Protein AF-A0A9D7EMD0-F1 (afdb_monomer_lite)

Sequence (154 aa):
MADGAAFSFSIVATGDAPLAYQWTDDGANVGTDSPTYAGTASLAMNGSTIRVTVSNAYGSVLSSAVTLTVTGVISPPGPITGLAVTAITATGATVSYNSTPTATSYEYTLDGTNWVNVGLVLSFPLSGLTQFTNYSVAVRAVNSGGTGAQSSAP

pLDDT: mean 94.94, std 5.78, range [50.09, 98.5]

Foldseek 3Di:
DEQFDKDKDADDDDDDDDKFKFKDWQRHTDDHRDRMDIDTDHPVLAQIWIKMWIDDPVGIDIDDIDRDHYDYADAAWAEWADWDWAPDD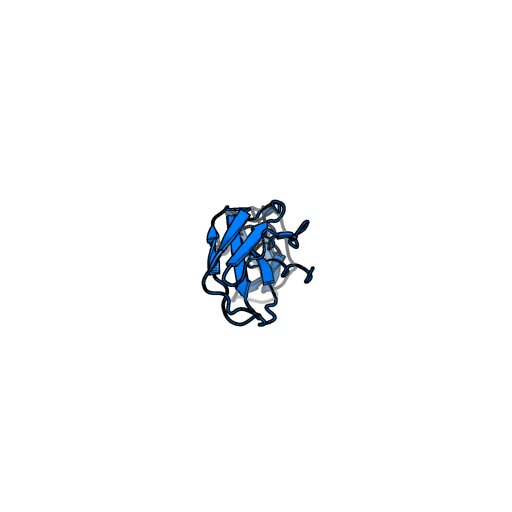QFKIKTATDDIPQFQWKWKDKPPDDTDTPGRDRMDMDGRHH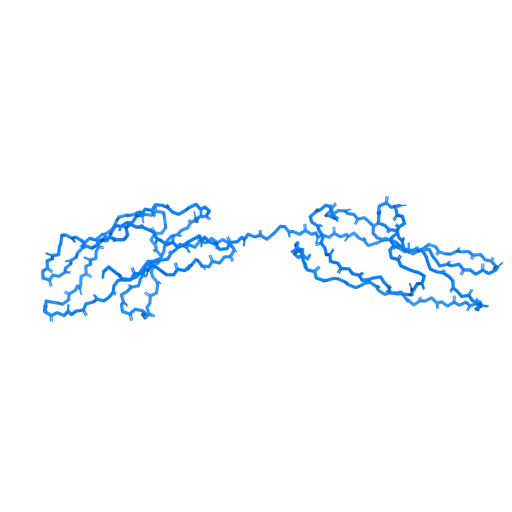GPDDIWMWMWGADPNGIYDIYDTD

Radius of gyration: 27.27 Å; chains: 1; bounding box: 55×24×75 Å

Structure (mmCIF, N/CA/C/O backbone):
data_AF-A0A9D7EMD0-F1
#
_entry.id   AF-A0A9D7EMD0-F1
#
loop_
_atom_site.group_PDB
_atom_site.id
_atom_site.type_symbol
_atom_site.label_atom_id
_atom_site.label_alt_id
_atom_site.label_comp_id
_atom_site.label_asym_id
_atom_site.label_entity_id
_atom_site.label_seq_id
_atom_site.pdbx_PDB_ins_code
_atom_site.Cartn_x
_atom_site.Cartn_y
_atom_site.Cartn_z
_atom_site.occupancy
_atom_site.B_iso_or_equiv
_atom_site.auth_seq_id
_atom_site.auth_comp_id
_atom_site.auth_asym_id
_atom_site.auth_atom_id
_atom_site.pdbx_PDB_model_num
ATOM 1 N N . MET A 1 1 ? 3.680 -2.830 -11.212 1.00 91.38 1 MET A N 1
ATOM 2 C CA . MET A 1 1 ? 4.545 -3.035 -10.028 1.00 91.38 1 MET A CA 1
ATOM 3 C C . MET A 1 1 ? 4.276 -1.935 -9.016 1.00 91.38 1 MET A C 1
ATOM 5 O O . MET A 1 1 ? 3.725 -0.913 -9.400 1.00 91.38 1 MET A O 1
ATOM 9 N N . ALA A 1 2 ? 4.602 -2.150 -7.745 1.00 92.75 2 ALA A N 1
ATOM 10 C CA . ALA A 1 2 ? 4.436 -1.130 -6.714 1.00 92.75 2 ALA A CA 1
ATOM 11 C C . ALA A 1 2 ? 5.583 -0.106 -6.749 1.00 92.75 2 ALA A C 1
ATOM 13 O O . ALA A 1 2 ? 6.692 -0.442 -7.166 1.00 92.75 2 ALA A O 1
ATOM 14 N N . ASP A 1 3 ? 5.321 1.116 -6.297 1.00 93.94 3 ASP A N 1
ATOM 15 C CA . ASP A 1 3 ? 6.359 2.105 -5.997 1.00 93.94 3 ASP A CA 1
ATOM 16 C C . ASP A 1 3 ? 7.395 1.520 -5.023 1.00 93.94 3 ASP A C 1
ATOM 18 O O . ASP A 1 3 ? 7.035 0.852 -4.050 1.00 93.94 3 ASP A O 1
ATOM 22 N N . GLY A 1 4 ? 8.681 1.704 -5.313 1.00 92.81 4 GLY A N 1
ATOM 23 C CA . GLY A 1 4 ? 9.773 1.107 -4.543 1.00 92.81 4 GLY A CA 1
ATOM 24 C C . GLY A 1 4 ? 10.062 -0.372 -4.844 1.00 92.81 4 GLY A C 1
ATOM 25 O O . GLY A 1 4 ? 11.011 -0.923 -4.286 1.00 92.81 4 GLY A O 1
ATOM 26 N N . ALA A 1 5 ? 9.296 -1.039 -5.717 1.00 95.25 5 ALA A N 1
ATOM 27 C CA . ALA A 1 5 ? 9.583 -2.421 -6.106 1.00 95.25 5 ALA A CA 1
ATOM 28 C C . ALA A 1 5 ? 10.798 -2.504 -7.045 1.00 95.25 5 ALA A C 1
ATOM 30 O O . ALA A 1 5 ? 10.960 -1.679 -7.944 1.00 95.25 5 ALA A O 1
ATOM 31 N N . ALA A 1 6 ? 11.628 -3.535 -6.881 1.00 96.44 6 ALA A N 1
ATOM 32 C CA . ALA A 1 6 ? 12.712 -3.817 -7.819 1.00 96.44 6 ALA A CA 1
ATOM 33 C C . ALA A 1 6 ? 12.163 -4.325 -9.164 1.00 96.44 6 ALA A C 1
ATOM 35 O O . ALA A 1 6 ? 11.203 -5.101 -9.199 1.00 96.44 6 ALA A O 1
ATOM 36 N N . PHE A 1 7 ? 12.806 -3.937 -10.265 1.00 96.50 7 PHE A N 1
ATOM 37 C CA . PHE A 1 7 ? 12.537 -4.467 -11.601 1.00 96.50 7 PHE A CA 1
ATOM 38 C C . PHE A 1 7 ? 13.834 -4.832 -12.328 1.00 96.50 7 PHE A C 1
ATOM 40 O O . PHE A 1 7 ? 14.912 -4.334 -12.001 1.00 96.50 7 PHE A O 1
ATOM 47 N N . SER A 1 8 ? 13.715 -5.697 -13.336 1.00 96.62 8 SER A N 1
ATOM 48 C CA . SER A 1 8 ? 14.806 -6.061 -14.238 1.00 96.62 8 SER A CA 1
ATOM 49 C C . SER A 1 8 ? 14.254 -6.351 -15.631 1.00 96.62 8 SER A C 1
ATOM 51 O O . SER A 1 8 ? 13.337 -7.161 -15.783 1.00 96.62 8 SER A O 1
ATOM 53 N N . PHE A 1 9 ? 14.814 -5.687 -16.635 1.00 96.69 9 PHE A N 1
ATOM 54 C CA . PHE A 1 9 ? 14.588 -5.942 -18.050 1.00 96.69 9 PHE A CA 1
ATOM 55 C C . PHE A 1 9 ? 15.859 -6.515 -18.650 1.00 96.69 9 PHE A C 1
ATOM 57 O O . PHE A 1 9 ? 16.940 -5.968 -18.451 1.00 96.69 9 PHE A O 1
ATOM 64 N N . SER A 1 10 ? 15.728 -7.593 -19.412 1.00 96.50 10 SER A N 1
ATOM 65 C CA . SER A 1 10 ? 16.833 -8.179 -20.157 1.00 96.50 10 SER A CA 1
ATOM 66 C C . SER A 1 10 ? 16.474 -8.299 -21.628 1.00 96.50 10 SER A C 1
ATOM 68 O O . SER A 1 10 ? 15.314 -8.505 -21.995 1.00 96.50 10 SER A O 1
ATOM 70 N N . ILE A 1 11 ? 17.486 -8.157 -22.476 1.00 96.25 11 ILE A N 1
ATOM 71 C CA . ILE A 1 11 ? 17.376 -8.382 -23.910 1.00 96.25 11 ILE A CA 1
ATOM 72 C C . ILE A 1 11 ? 18.371 -9.458 -24.328 1.00 96.25 11 ILE A C 1
ATOM 74 O O . ILE A 1 11 ? 19.459 -9.584 -23.769 1.00 96.25 11 ILE A O 1
ATOM 78 N N . VAL A 1 12 ? 18.000 -10.224 -25.347 1.00 95.44 12 VAL A N 1
ATOM 79 C CA . VAL A 1 12 ? 18.935 -11.082 -26.072 1.00 95.44 12 VAL A CA 1
ATOM 80 C C . VAL A 1 12 ? 19.191 -10.417 -27.412 1.00 95.44 12 VAL A C 1
ATOM 82 O O . VAL A 1 12 ? 18.270 -10.262 -28.212 1.00 95.44 12 VAL A O 1
ATOM 85 N N . ALA A 1 13 ? 20.434 -10.005 -27.642 1.00 93.81 13 ALA A N 1
ATOM 86 C CA . ALA A 1 13 ? 20.866 -9.432 -28.906 1.00 93.81 13 ALA A CA 1
ATOM 87 C C . ALA A 1 13 ? 21.844 -10.374 -29.609 1.00 93.81 13 ALA A C 1
ATOM 89 O O . ALA A 1 13 ? 22.696 -10.996 -28.976 1.00 93.81 13 ALA A O 1
ATOM 90 N N . THR A 1 14 ? 21.717 -10.467 -30.929 1.00 92.31 14 THR A N 1
ATOM 91 C CA . THR A 1 14 ? 22.600 -11.254 -31.794 1.00 92.31 14 THR A CA 1
ATOM 92 C C . THR A 1 14 ? 23.274 -10.333 -32.800 1.00 92.31 14 THR A C 1
ATOM 94 O O . THR A 1 14 ? 22.617 -9.453 -33.353 1.00 92.31 14 THR A O 1
ATOM 97 N N . GLY A 1 15 ? 24.555 -10.558 -33.073 1.00 91.44 15 GLY A N 1
ATOM 98 C CA . GLY A 1 15 ? 25.328 -9.797 -34.050 1.00 91.44 15 GLY A CA 1
ATOM 99 C C . GLY A 1 15 ? 26.823 -9.895 -33.772 1.00 91.44 15 GLY A C 1
ATOM 100 O O . GLY A 1 15 ? 27.235 -10.472 -32.764 1.00 91.44 15 GLY A O 1
ATOM 101 N N . ASP A 1 16 ? 27.624 -9.318 -34.664 1.00 94.94 16 ASP A N 1
ATOM 102 C CA . ASP A 1 16 ? 29.074 -9.291 -34.500 1.00 94.94 16 ASP A CA 1
ATOM 103 C C . ASP A 1 16 ? 29.470 -8.392 -33.327 1.00 94.94 16 ASP A C 1
ATOM 105 O O . ASP A 1 16 ? 28.991 -7.261 -33.196 1.00 94.94 16 ASP A O 1
ATOM 109 N N . ALA A 1 17 ? 30.350 -8.917 -32.477 1.00 94.69 17 ALA A N 1
ATOM 110 C CA . ALA A 1 17 ? 30.890 -8.217 -31.322 1.00 94.69 17 ALA A CA 1
ATOM 111 C C . ALA A 1 17 ? 31.926 -7.143 -31.735 1.00 94.69 17 ALA A C 1
ATOM 113 O O . ALA A 1 17 ? 32.591 -7.301 -32.762 1.00 94.69 17 ALA A O 1
ATOM 114 N N . PRO A 1 18 ? 32.135 -6.093 -30.915 1.00 96.25 18 PRO A N 1
ATOM 115 C CA . PRO A 1 18 ? 31.455 -5.814 -29.646 1.00 96.25 18 PRO A CA 1
ATOM 116 C C . PRO A 1 18 ? 30.040 -5.248 -29.843 1.00 96.25 18 PRO A C 1
ATOM 118 O O . PRO A 1 18 ? 29.813 -4.414 -30.717 1.00 96.25 18 PRO A O 1
ATOM 121 N N . LEU A 1 19 ? 29.104 -5.700 -29.002 1.00 97.69 19 LEU A N 1
ATOM 122 C CA . LEU A 1 19 ? 27.760 -5.127 -28.899 1.00 97.69 19 LEU A CA 1
ATOM 123 C C . LEU A 1 19 ? 27.742 -4.083 -27.783 1.00 97.69 19 LEU A C 1
ATOM 125 O O . LEU A 1 19 ? 28.208 -4.377 -26.683 1.00 97.69 19 LEU A O 1
ATOM 129 N N . ALA A 1 20 ? 27.164 -2.920 -28.069 1.00 98.19 20 ALA A N 1
ATOM 130 C CA . ALA A 1 20 ? 26.915 -1.855 -27.106 1.00 98.19 20 ALA A CA 1
ATOM 131 C C . ALA A 1 20 ? 25.407 -1.626 -26.930 1.00 98.19 20 ALA A C 1
ATOM 133 O O . ALA A 1 20 ? 24.649 -1.666 -27.904 1.00 98.19 20 ALA A O 1
ATOM 134 N N . TYR A 1 21 ? 24.981 -1.354 -25.702 1.00 98.44 21 TYR A N 1
ATOM 135 C CA . TYR A 1 21 ? 23.601 -1.205 -25.261 1.00 98.44 21 TYR A CA 1
ATOM 136 C C . TYR A 1 21 ? 23.386 0.192 -24.680 1.00 98.44 21 TYR A C 1
ATOM 138 O O . TYR A 1 21 ? 24.118 0.640 -23.800 1.00 98.44 21 TYR A O 1
ATOM 146 N N . GLN A 1 22 ? 22.326 0.864 -25.118 1.00 98.44 22 GLN A N 1
ATOM 147 C CA . GLN A 1 22 ? 21.862 2.106 -24.507 1.00 98.44 22 GLN A CA 1
ATOM 148 C C . GLN A 1 22 ? 20.379 1.980 -24.180 1.00 98.44 22 GLN A C 1
ATOM 150 O O . GLN A 1 22 ? 19.535 1.967 -25.079 1.00 98.44 22 GLN A O 1
ATOM 155 N N . TRP A 1 23 ? 20.067 1.885 -22.890 1.00 98.50 23 TRP A N 1
ATOM 156 C CA . TRP A 1 23 ? 18.695 1.894 -22.397 1.00 98.50 23 TRP A CA 1
ATOM 157 C C . TRP A 1 23 ? 18.164 3.323 -22.323 1.00 98.50 23 TRP A C 1
ATOM 159 O O . TRP A 1 23 ? 18.914 4.261 -22.040 1.00 98.50 23 TRP A O 1
ATOM 169 N N . THR A 1 24 ? 16.868 3.483 -22.567 1.00 98.25 24 THR A N 1
ATOM 170 C CA . THR A 1 24 ? 16.168 4.760 -22.441 1.00 98.25 24 THR A CA 1
ATOM 171 C C . THR A 1 24 ? 14.852 4.597 -21.697 1.00 98.25 24 THR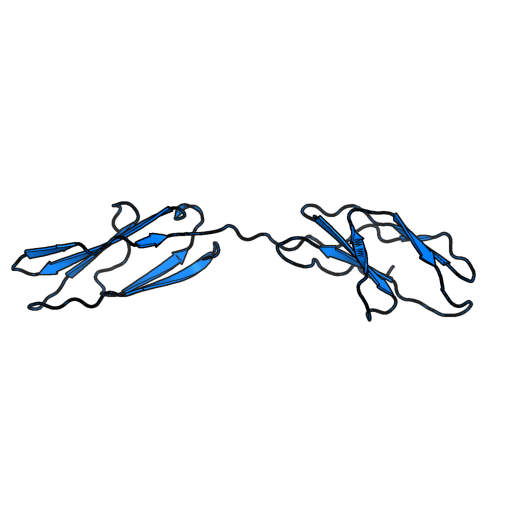 A C 1
ATOM 173 O O . THR A 1 24 ? 14.114 3.654 -21.989 1.00 98.25 24 THR A O 1
ATOM 176 N N . ASP A 1 25 ? 14.545 5.548 -20.820 1.00 97.38 25 ASP A N 1
ATOM 177 C CA . ASP A 1 25 ? 13.247 5.747 -20.167 1.00 97.38 25 ASP A CA 1
ATOM 178 C C . ASP A 1 25 ? 12.638 7.043 -20.714 1.00 97.38 25 ASP A C 1
ATOM 180 O O . ASP A 1 25 ? 13.235 8.111 -20.572 1.00 97.38 25 ASP A O 1
ATOM 184 N N . ASP A 1 26 ? 11.531 6.935 -21.456 1.00 96.62 26 ASP A N 1
ATOM 185 C CA . ASP A 1 26 ? 10.892 8.059 -22.163 1.00 96.62 26 ASP A CA 1
ATOM 186 C C . ASP A 1 26 ? 11.874 8.884 -23.024 1.00 96.62 26 ASP A C 1
ATOM 188 O O . ASP A 1 26 ? 11.763 10.095 -23.210 1.00 96.62 26 ASP A O 1
ATOM 192 N N . GLY A 1 27 ? 12.862 8.185 -23.591 1.00 95.50 27 GLY A N 1
ATOM 193 C CA . GLY A 1 27 ? 13.900 8.756 -24.451 1.00 95.50 27 GLY A CA 1
ATOM 194 C C . GLY A 1 27 ? 15.114 9.323 -23.710 1.00 95.50 27 GLY A C 1
ATOM 195 O O . GLY A 1 27 ? 16.112 9.627 -24.361 1.00 95.50 27 GLY A O 1
ATOM 196 N N . ALA A 1 28 ? 15.088 9.423 -22.378 1.00 97.44 28 ALA A N 1
ATOM 197 C CA . ALA A 1 28 ? 16.260 9.792 -21.590 1.00 97.44 28 ALA A CA 1
ATOM 198 C C . ALA A 1 28 ? 17.172 8.578 -21.378 1.00 97.44 28 ALA A C 1
ATOM 200 O O . ALA A 1 28 ? 16.702 7.501 -21.016 1.00 97.44 28 ALA A O 1
ATOM 201 N N . ASN A 1 29 ? 18.481 8.747 -21.572 1.00 97.44 29 ASN A N 1
ATOM 202 C CA . ASN A 1 29 ? 19.452 7.672 -21.370 1.00 97.44 29 ASN A CA 1
ATOM 203 C C . ASN A 1 29 ? 19.497 7.237 -19.899 1.00 97.44 29 ASN A C 1
ATOM 205 O O . ASN A 1 29 ? 19.711 8.055 -19.004 1.00 97.44 29 ASN A O 1
ATOM 209 N N . VAL A 1 30 ? 19.349 5.935 -19.670 1.00 96.62 30 VAL A N 1
ATOM 210 C CA . VAL A 1 30 ? 19.405 5.297 -18.351 1.00 96.62 30 VAL A CA 1
ATOM 211 C C . VAL A 1 30 ? 20.234 4.016 -18.416 1.00 96.62 30 VAL A C 1
ATOM 213 O O . VAL A 1 30 ? 20.606 3.548 -19.492 1.00 96.62 30 VAL A O 1
ATOM 216 N N . GLY A 1 31 ? 20.505 3.429 -17.251 1.00 95.44 31 GLY A N 1
ATOM 217 C CA . GLY A 1 31 ? 21.216 2.160 -17.153 1.00 95.44 31 GLY A CA 1
ATOM 218 C C . GLY A 1 31 ? 22.683 2.256 -17.573 1.00 95.44 31 GLY A C 1
ATOM 219 O O . GLY A 1 31 ? 23.291 3.325 -17.566 1.00 95.44 31 GLY A O 1
ATOM 220 N N . THR A 1 32 ? 23.256 1.103 -17.893 1.00 97.38 32 THR A N 1
ATOM 221 C CA . THR A 1 32 ? 24.647 0.950 -18.331 1.00 97.38 32 THR A CA 1
ATOM 222 C C . THR A 1 32 ? 24.703 0.196 -19.657 1.00 97.38 32 THR A C 1
ATOM 224 O O . THR A 1 32 ? 23.692 -0.343 -20.114 1.00 97.38 32 THR A O 1
ATOM 227 N N . ASP A 1 33 ? 25.897 0.143 -20.253 1.00 97.88 33 ASP A N 1
ATOM 228 C CA . ASP A 1 33 ? 26.196 -0.697 -21.414 1.00 97.88 33 ASP A CA 1
ATOM 229 C C . ASP A 1 33 ? 26.155 -2.185 -21.029 1.00 97.88 33 ASP A C 1
ATOM 231 O O . ASP A 1 33 ? 27.154 -2.809 -20.670 1.00 97.88 33 ASP A O 1
ATOM 235 N N . SER A 1 34 ? 24.938 -2.719 -20.973 1.00 97.75 34 SER A N 1
ATOM 236 C CA . SER A 1 34 ? 24.620 -4.045 -20.463 1.00 97.75 34 SER A CA 1
ATOM 237 C C . SER A 1 34 ? 23.349 -4.576 -21.134 1.00 97.75 34 SER A C 1
ATOM 239 O O . SER A 1 34 ? 22.391 -3.817 -21.324 1.00 97.75 34 SER A O 1
ATOM 241 N N . PRO A 1 35 ? 23.263 -5.893 -21.411 1.00 97.38 35 PRO A N 1
ATOM 242 C CA . PRO A 1 35 ? 22.033 -6.519 -21.901 1.00 97.38 35 PRO A CA 1
ATOM 243 C C . PRO A 1 35 ? 20.905 -6.532 -20.857 1.00 97.38 35 PRO A C 1
ATOM 245 O O . PRO A 1 35 ? 19.785 -6.928 -21.174 1.00 97.38 35 PRO A O 1
ATOM 248 N N . THR A 1 36 ? 21.186 -6.109 -19.623 1.00 97.81 36 THR A N 1
ATOM 249 C CA . THR A 1 36 ? 20.222 -6.034 -18.525 1.00 97.81 36 THR A CA 1
ATOM 250 C C . THR A 1 36 ? 20.170 -4.623 -17.955 1.00 97.81 36 THR A C 1
ATOM 252 O O . THR A 1 36 ? 21.209 -4.067 -17.590 1.00 97.81 36 THR A O 1
ATOM 255 N N . TYR A 1 37 ? 18.957 -4.095 -17.798 1.00 97.50 37 TYR A N 1
ATOM 256 C CA . TYR A 1 37 ? 18.654 -2.876 -17.056 1.00 97.50 37 TYR A CA 1
ATOM 257 C C . TYR A 1 37 ? 17.784 -3.209 -15.847 1.00 97.50 37 TYR A C 1
ATOM 259 O O . TYR A 1 37 ? 16.664 -3.695 -15.984 1.00 97.50 37 TYR A O 1
ATOM 267 N N . ALA A 1 38 ? 18.307 -2.944 -14.655 1.00 97.06 38 ALA A N 1
ATOM 268 C CA . ALA A 1 38 ? 17.609 -3.161 -13.398 1.00 97.06 38 ALA A CA 1
ATOM 269 C C . ALA A 1 38 ? 17.613 -1.885 -12.558 1.00 97.06 38 ALA A C 1
ATOM 271 O O . ALA A 1 38 ? 18.515 -1.052 -12.668 1.00 97.06 38 ALA A O 1
ATOM 272 N N . GLY A 1 39 ? 16.605 -1.750 -11.705 1.00 96.06 39 GLY A N 1
ATOM 273 C CA . GLY A 1 39 ? 16.443 -0.586 -10.851 1.00 96.06 39 GLY A CA 1
ATOM 274 C C . GLY A 1 39 ? 15.275 -0.739 -9.892 1.00 96.06 39 GLY A C 1
ATOM 275 O O . GLY A 1 39 ? 14.721 -1.826 -9.715 1.00 96.06 39 GLY A O 1
ATOM 276 N N . THR A 1 40 ? 14.903 0.380 -9.285 1.00 96.62 40 THR A N 1
ATOM 277 C CA . THR A 1 40 ? 13.749 0.482 -8.396 1.00 96.62 40 THR A CA 1
ATOM 278 C C . THR A 1 40 ? 12.691 1.337 -9.071 1.00 96.62 40 THR A C 1
ATOM 280 O O . THR A 1 40 ? 12.991 2.429 -9.554 1.00 96.62 40 THR A O 1
ATOM 283 N N . ALA A 1 41 ? 11.459 0.841 -9.118 1.00 95.56 41 ALA A N 1
ATOM 284 C CA . ALA A 1 41 ? 10.336 1.563 -9.684 1.00 95.56 41 ALA A CA 1
ATOM 285 C C . ALA A 1 41 ? 10.021 2.801 -8.847 1.00 95.56 41 ALA A C 1
ATOM 287 O O . ALA A 1 41 ? 10.001 2.730 -7.618 1.00 95.56 41 ALA A O 1
ATOM 288 N N . SER A 1 42 ? 9.723 3.907 -9.520 1.00 95.12 42 SER A N 1
ATOM 289 C CA . SER A 1 42 ? 9.163 5.095 -8.883 1.00 95.12 42 SER A CA 1
ATOM 290 C C . SER A 1 42 ? 7.813 5.437 -9.501 1.00 95.12 42 SER A C 1
ATOM 292 O O . SER A 1 42 ? 7.590 5.177 -10.685 1.00 95.12 42 SER A O 1
ATOM 294 N N . LEU A 1 43 ? 6.922 6.069 -8.739 1.00 94.62 43 LEU A N 1
ATOM 295 C CA . LEU A 1 43 ? 5.654 6.589 -9.269 1.00 94.62 43 LEU A CA 1
ATOM 296 C C . LEU A 1 43 ? 5.826 7.516 -10.482 1.00 94.62 43 LEU A C 1
ATOM 298 O O . LEU A 1 43 ? 4.950 7.552 -11.342 1.00 94.62 43 LEU A O 1
ATOM 302 N N . ALA A 1 44 ? 6.949 8.235 -10.574 1.00 94.25 44 ALA A N 1
ATOM 303 C CA . ALA A 1 44 ? 7.254 9.105 -11.709 1.00 94.25 44 ALA A CA 1
ATOM 304 C C . ALA A 1 44 ? 7.462 8.331 -13.022 1.00 94.25 44 ALA A C 1
ATOM 306 O O . ALA A 1 44 ? 7.272 8.900 -14.089 1.00 94.25 44 ALA A O 1
ATOM 307 N N . MET A 1 45 ? 7.799 7.040 -12.941 1.00 95.38 45 MET A N 1
ATOM 308 C CA . MET A 1 45 ? 7.944 6.147 -14.096 1.00 95.38 45 MET A CA 1
ATOM 309 C C . MET A 1 45 ? 6.608 5.531 -14.538 1.00 95.38 45 MET A C 1
ATOM 311 O O . MET A 1 45 ? 6.571 4.686 -15.432 1.00 95.38 45 MET A O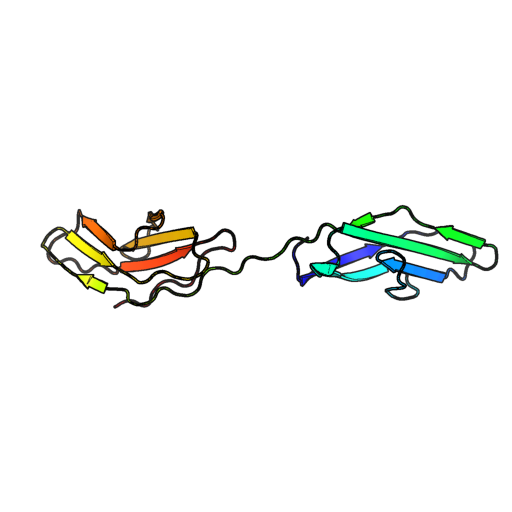 1
ATOM 315 N N . ASN A 1 46 ? 5.485 5.850 -13.888 1.00 96.88 46 ASN A N 1
ATOM 316 C CA . ASN A 1 46 ? 4.205 5.280 -14.290 1.00 96.88 46 ASN A CA 1
ATOM 317 C C . ASN A 1 46 ? 3.785 5.811 -15.670 1.00 96.88 46 ASN A C 1
ATOM 319 O O . ASN A 1 46 ? 3.554 7.005 -15.836 1.00 96.88 46 ASN A O 1
ATOM 323 N N . GLY A 1 47 ? 3.636 4.912 -16.641 1.00 96.62 47 GLY A N 1
ATOM 324 C CA . GLY A 1 47 ? 3.365 5.244 -18.040 1.00 96.62 47 GLY A CA 1
ATOM 325 C C . GLY A 1 47 ? 4.621 5.436 -18.894 1.00 96.62 47 GLY A C 1
ATOM 326 O O . GLY A 1 47 ? 4.494 5.474 -20.117 1.00 96.62 47 GLY A O 1
ATOM 327 N N . SER A 1 48 ? 5.809 5.482 -18.282 1.00 97.38 48 SER A N 1
ATOM 328 C CA . SER A 1 48 ? 7.085 5.564 -18.993 1.00 97.38 48 SER A CA 1
ATOM 329 C C . SER A 1 48 ? 7.271 4.423 -19.979 1.00 97.38 48 SER A C 1
ATOM 331 O O . SER A 1 48 ? 6.899 3.274 -19.709 1.00 97.38 48 SER A O 1
ATOM 333 N N . THR A 1 49 ? 7.935 4.717 -21.092 1.00 97.88 49 THR A N 1
ATOM 334 C CA . THR A 1 49 ? 8.316 3.717 -22.086 1.00 97.88 49 THR A CA 1
ATOM 335 C C . THR A 1 49 ? 9.805 3.390 -22.016 1.00 97.88 49 THR A C 1
ATOM 337 O O . THR A 1 49 ? 10.654 4.224 -22.327 1.00 97.88 49 THR A O 1
ATOM 340 N N . ILE A 1 50 ? 10.118 2.134 -21.698 1.00 97.94 50 ILE A N 1
ATOM 341 C CA . ILE A 1 50 ? 11.478 1.595 -21.698 1.00 97.94 50 ILE A CA 1
ATOM 342 C C . ILE A 1 50 ? 11.809 0.998 -23.066 1.00 97.94 50 ILE A C 1
ATOM 344 O O . ILE A 1 50 ? 11.038 0.210 -23.629 1.00 97.94 50 ILE A O 1
ATOM 348 N N . ARG A 1 51 ? 12.981 1.356 -23.592 1.00 98.06 51 ARG A N 1
ATOM 349 C CA . ARG A 1 51 ? 13.576 0.784 -24.810 1.00 98.06 51 ARG A CA 1
ATOM 350 C C . ARG A 1 51 ? 15.075 0.589 -24.625 1.00 98.06 51 ARG A C 1
ATOM 352 O O . ARG A 1 51 ? 15.683 1.223 -23.768 1.00 98.06 51 ARG A O 1
ATOM 359 N N . VAL A 1 52 ? 15.673 -0.247 -25.465 1.00 98.44 52 VAL A N 1
ATOM 360 C CA . VAL A 1 52 ? 17.126 -0.362 -25.599 1.00 98.44 52 VAL A CA 1
ATOM 361 C C . VAL A 1 52 ? 17.516 -0.274 -27.064 1.00 98.44 52 VAL A C 1
ATOM 363 O O . VAL A 1 52 ? 16.898 -0.904 -27.924 1.00 98.44 52 VAL A O 1
ATOM 366 N N . THR A 1 53 ? 18.540 0.520 -27.352 1.00 98.31 53 THR A N 1
ATOM 367 C CA . THR A 1 53 ? 19.229 0.487 -28.642 1.00 98.31 53 THR A CA 1
ATOM 368 C C . THR A 1 53 ? 20.456 -0.392 -28.495 1.00 98.31 53 THR A C 1
ATOM 370 O O . THR A 1 53 ? 21.280 -0.147 -27.616 1.00 98.31 53 THR A O 1
ATOM 373 N N . VAL A 1 54 ? 20.577 -1.406 -29.348 1.00 98.38 54 VAL A N 1
ATOM 374 C CA . VAL A 1 54 ? 21.774 -2.247 -29.434 1.00 98.38 54 VAL A CA 1
ATOM 375 C C . VAL A 1 54 ? 22.529 -1.881 -30.700 1.00 98.38 54 VAL A C 1
ATOM 377 O O . VAL A 1 54 ? 21.917 -1.755 -31.759 1.00 98.38 54 VAL A O 1
ATOM 380 N N . SER A 1 55 ? 23.839 -1.690 -30.608 1.00 97.88 55 SER A N 1
ATOM 381 C CA . SER A 1 55 ? 24.670 -1.242 -31.726 1.00 97.88 55 SER A CA 1
ATOM 382 C C . SER A 1 55 ? 26.000 -1.982 -31.810 1.00 97.88 55 SER A C 1
ATOM 384 O O . SER A 1 55 ? 26.496 -2.502 -30.812 1.00 97.88 55 SER A O 1
ATOM 386 N N . ASN A 1 56 ? 26.565 -2.030 -33.013 1.00 97.00 56 ASN A N 1
ATOM 387 C CA . ASN A 1 56 ? 27.931 -2.466 -33.292 1.00 97.00 56 ASN A CA 1
ATOM 388 C C . ASN A 1 56 ? 28.514 -1.638 -34.454 1.00 97.00 56 ASN A C 1
ATOM 390 O O . ASN A 1 56 ? 27.901 -0.672 -34.911 1.00 97.00 56 ASN A O 1
ATOM 394 N N . ALA A 1 57 ? 29.691 -2.016 -34.964 1.00 97.31 57 ALA A N 1
ATOM 395 C CA . ALA A 1 57 ? 30.365 -1.288 -36.046 1.00 97.31 57 ALA A CA 1
ATOM 396 C C . ALA A 1 57 ? 29.569 -1.220 -37.369 1.00 97.31 57 ALA A C 1
ATOM 398 O O . ALA A 1 57 ? 29.886 -0.401 -38.230 1.00 97.31 57 ALA A O 1
ATOM 399 N N . TYR A 1 58 ? 28.553 -2.069 -37.537 1.00 96.75 58 TYR A N 1
ATOM 400 C CA . TYR A 1 58 ? 27.782 -2.201 -38.772 1.00 96.75 58 TYR A CA 1
ATOM 401 C C . TYR A 1 58 ? 26.404 -1.535 -38.697 1.00 96.75 58 TYR A C 1
ATOM 403 O O . TYR A 1 58 ? 25.776 -1.329 -39.736 1.00 96.75 58 TYR A O 1
ATOM 411 N N . GLY A 1 59 ? 25.921 -1.177 -37.502 1.00 96.62 59 GLY A N 1
ATOM 412 C CA . GLY A 1 59 ? 24.640 -0.493 -37.349 1.00 96.62 59 GLY A CA 1
ATOM 413 C C . GLY A 1 59 ? 24.053 -0.559 -35.944 1.00 96.62 59 GLY A C 1
ATOM 414 O O . GLY A 1 59 ? 24.729 -0.890 -34.971 1.00 96.62 59 GLY A O 1
ATOM 415 N N . SER A 1 60 ? 22.764 -0.228 -35.845 1.00 97.00 60 SER A N 1
ATOM 416 C CA . SER A 1 60 ? 22.001 -0.289 -34.598 1.00 97.00 60 SER A CA 1
ATOM 417 C C . SER A 1 60 ? 20.569 -0.770 -34.818 1.00 97.00 60 SER A C 1
ATOM 419 O O . SER A 1 60 ? 19.993 -0.581 -35.891 1.00 97.00 60 SER A O 1
ATOM 421 N N . VAL A 1 61 ? 20.002 -1.399 -33.790 1.00 97.69 61 VAL A N 1
ATOM 422 C CA . VAL A 1 61 ? 18.619 -1.874 -33.744 1.00 97.69 61 VAL A CA 1
ATOM 423 C C . VAL A 1 61 ? 17.975 -1.372 -32.457 1.00 97.69 61 VAL A C 1
ATOM 425 O O . VAL A 1 61 ? 18.515 -1.553 -31.366 1.00 97.69 61 VAL A O 1
ATOM 428 N N . LEU A 1 62 ? 16.801 -0.755 -32.587 1.00 97.75 62 LEU A N 1
ATOM 429 C CA . LEU A 1 62 ? 15.975 -0.326 -31.462 1.00 97.75 62 LEU A CA 1
ATOM 430 C C . LEU A 1 62 ? 14.999 -1.440 -31.073 1.00 97.75 62 LEU A C 1
ATOM 432 O O . LEU A 1 62 ? 14.329 -2.017 -31.932 1.00 97.75 62 LEU A O 1
ATOM 436 N N . SER A 1 63 ? 14.876 -1.716 -29.777 1.00 97.75 63 SER A N 1
ATOM 437 C CA . SER A 1 63 ? 13.915 -2.689 -29.265 1.00 97.75 63 SER A CA 1
ATOM 438 C C . SER A 1 63 ? 12.460 -2.226 -29.419 1.00 97.75 63 SER A C 1
ATOM 440 O O . SER A 1 63 ? 12.143 -1.039 -29.578 1.00 97.75 63 SER A O 1
ATOM 442 N N . SER A 1 64 ? 11.540 -3.179 -29.255 1.00 96.19 64 SER A N 1
ATOM 443 C CA . SER A 1 64 ? 10.150 -2.844 -28.933 1.00 96.19 64 SER A CA 1
ATOM 444 C C . SER A 1 64 ? 10.072 -2.073 -27.610 1.00 96.19 64 SER A C 1
ATOM 446 O O . SER A 1 64 ? 10.952 -2.194 -26.755 1.00 96.19 64 SER A O 1
ATOM 448 N N . ALA A 1 65 ? 9.025 -1.265 -27.467 1.00 96.00 65 ALA A N 1
ATOM 449 C CA . ALA A 1 65 ? 8.722 -0.534 -26.243 1.00 96.00 65 ALA A CA 1
ATOM 450 C C . ALA A 1 65 ? 8.093 -1.445 -25.188 1.00 96.00 65 ALA A C 1
ATOM 452 O O . ALA A 1 65 ? 7.209 -2.239 -25.511 1.00 96.00 65 ALA A O 1
ATOM 453 N N . VAL A 1 66 ? 8.485 -1.250 -23.931 1.00 96.44 66 VAL A N 1
ATOM 454 C CA . VAL A 1 66 ? 7.771 -1.771 -22.762 1.00 96.44 66 VAL A CA 1
ATOM 455 C C . VAL A 1 66 ? 7.270 -0.589 -21.945 1.00 96.44 66 VAL A C 1
ATOM 457 O O . VAL A 1 66 ? 8.060 0.258 -21.545 1.00 96.44 66 VAL A O 1
ATOM 460 N N . THR A 1 67 ? 5.966 -0.527 -21.689 1.00 96.75 67 THR A N 1
ATOM 461 C CA . THR A 1 67 ? 5.379 0.520 -20.845 1.00 96.75 67 THR A CA 1
ATOM 462 C C . THR A 1 67 ? 5.357 0.075 -19.390 1.00 96.75 67 THR A C 1
ATOM 464 O O . THR A 1 67 ? 4.865 -1.009 -19.066 1.00 96.75 67 THR A O 1
ATOM 467 N N . LEU A 1 68 ? 5.867 0.920 -18.500 1.00 96.44 68 LEU A N 1
ATOM 468 C CA . LEU A 1 68 ? 5.819 0.694 -17.064 1.00 96.44 68 LEU A CA 1
ATOM 469 C C . LEU A 1 68 ? 4.441 1.048 -16.507 1.00 96.44 68 LEU A C 1
ATOM 471 O O . LEU A 1 68 ? 3.897 2.117 -16.757 1.00 96.44 68 LEU A O 1
ATOM 475 N N . THR A 1 69 ? 3.890 0.155 -15.690 1.00 96.56 69 THR A N 1
ATOM 476 C CA . THR A 1 69 ? 2.739 0.459 -14.833 1.00 96.56 69 THR A CA 1
ATOM 477 C C . THR A 1 69 ? 3.209 0.411 -13.390 1.00 96.56 69 THR A C 1
ATOM 479 O O . THR A 1 69 ? 3.459 -0.678 -12.856 1.00 96.56 69 THR A O 1
ATOM 482 N N . VAL A 1 70 ? 3.357 1.580 -12.770 1.00 95.94 70 VAL A N 1
ATOM 483 C CA . VAL A 1 70 ? 3.782 1.731 -11.375 1.00 95.94 70 VAL A CA 1
ATOM 484 C C . VAL A 1 70 ? 2.622 2.288 -10.563 1.00 95.94 70 VAL A C 1
ATOM 486 O O . VAL A 1 70 ? 2.097 3.358 -10.852 1.00 95.94 70 VAL A O 1
ATOM 489 N N . THR A 1 71 ? 2.199 1.545 -9.548 1.00 94.69 71 THR A N 1
ATOM 490 C CA . THR A 1 71 ? 1.087 1.925 -8.674 1.00 94.69 71 THR A CA 1
ATOM 491 C C . THR A 1 71 ? 1.609 2.346 -7.311 1.00 94.69 71 THR A C 1
ATOM 493 O O . THR A 1 71 ? 2.544 1.739 -6.790 1.00 94.69 71 THR A O 1
ATOM 496 N N . GLY A 1 72 ? 0.975 3.353 -6.712 1.00 91.00 72 GLY A N 1
ATOM 497 C CA . GLY A 1 72 ? 1.330 3.802 -5.368 1.00 91.00 72 GLY A CA 1
ATOM 498 C C . GLY A 1 72 ? 1.102 2.707 -4.330 1.00 91.00 72 GLY A C 1
ATOM 499 O O . GLY A 1 72 ? 0.267 1.819 -4.517 1.00 91.00 72 GLY A O 1
ATOM 500 N N . VAL A 1 73 ? 1.842 2.787 -3.228 1.00 87.31 73 VAL A N 1
ATOM 501 C CA . VAL A 1 73 ? 1.634 1.940 -2.052 1.00 87.31 73 VAL A CA 1
ATOM 502 C C . VAL A 1 73 ? 0.804 2.697 -1.022 1.00 87.31 73 VAL A C 1
ATOM 504 O O . VAL A 1 73 ? 1.086 3.852 -0.707 1.00 87.31 73 VAL A O 1
ATOM 507 N N . ILE A 1 74 ? -0.242 2.060 -0.498 1.00 88.75 74 ILE A N 1
ATOM 508 C CA . ILE A 1 74 ? -0.997 2.588 0.640 1.00 88.75 74 ILE A CA 1
ATOM 509 C C . ILE A 1 74 ? -0.386 1.987 1.902 1.00 88.75 74 ILE A C 1
ATOM 511 O O . ILE A 1 74 ? -0.298 0.768 2.021 1.00 88.75 74 ILE A O 1
ATOM 515 N N . SER A 1 75 ? 0.052 2.831 2.835 1.00 91.12 75 SER A N 1
ATOM 516 C CA . SER A 1 75 ? 0.488 2.362 4.154 1.00 91.12 75 SER A CA 1
ATOM 517 C C . SER A 1 75 ? -0.727 1.910 4.970 1.00 91.12 75 SER A C 1
ATOM 519 O O . SER A 1 75 ? -1.756 2.598 4.928 1.00 91.12 75 SER A O 1
ATOM 521 N N . PRO A 1 76 ? -0.623 0.825 5.762 1.00 94.81 76 PRO A N 1
ATOM 522 C CA . PRO A 1 76 ? -1.617 0.523 6.783 1.00 94.81 76 PRO A CA 1
ATOM 523 C C . PRO A 1 76 ? -1.866 1.733 7.697 1.00 94.81 76 PRO A C 1
ATOM 525 O O . PRO A 1 76 ? -0.943 2.538 7.899 1.00 94.81 76 PRO A O 1
ATOM 528 N N . PRO A 1 77 ? -3.074 1.873 8.274 1.00 96.75 77 PRO A N 1
ATOM 529 C CA . PRO A 1 77 ? -3.361 2.970 9.185 1.00 96.75 77 PRO A CA 1
ATOM 530 C C . PRO A 1 77 ? -2.472 2.930 10.433 1.00 96.75 77 PRO A C 1
ATOM 532 O O . PRO A 1 77 ? -1.964 1.880 10.831 1.00 96.75 77 PRO A O 1
ATOM 535 N N . GLY A 1 78 ? -2.326 4.082 11.089 1.00 94.25 78 GLY A N 1
ATOM 536 C CA . GLY A 1 78 ? -1.644 4.173 12.380 1.00 94.25 78 GLY A CA 1
ATOM 537 C C . GLY A 1 78 ? -2.349 3.390 13.504 1.00 94.25 78 GLY A C 1
ATOM 538 O O . GLY A 1 78 ? -3.435 2.838 13.306 1.00 94.25 78 GLY A O 1
ATOM 539 N N . PRO A 1 79 ? -1.755 3.341 14.708 1.00 93.94 79 PRO A N 1
ATOM 540 C CA . PRO A 1 79 ? -2.387 2.701 15.857 1.00 93.94 79 PRO A CA 1
ATOM 541 C C . PRO A 1 79 ? -3.686 3.414 16.255 1.00 93.94 79 PRO A C 1
ATOM 543 O O . PRO A 1 79 ? -3.880 4.606 15.998 1.00 93.94 79 PRO A O 1
ATOM 546 N N . ILE A 1 80 ? -4.565 2.682 16.935 1.00 95.81 80 ILE A N 1
ATOM 547 C CA . ILE A 1 80 ? -5.732 3.264 17.604 1.00 95.81 80 ILE A CA 1
ATOM 548 C C . ILE A 1 80 ? -5.279 4.082 18.818 1.00 95.81 80 ILE A C 1
ATOM 550 O O . ILE A 1 80 ? -4.382 3.674 19.555 1.00 95.81 80 ILE A O 1
ATOM 554 N N . THR A 1 81 ? -5.934 5.221 19.055 1.00 94.94 81 THR A N 1
ATOM 555 C CA . THR A 1 81 ? -5.743 6.047 20.258 1.00 94.94 81 THR A CA 1
ATOM 556 C C . THR A 1 81 ? -7.074 6.287 20.965 1.00 94.94 81 THR A C 1
ATOM 558 O O . THR A 1 81 ? -8.137 6.201 20.349 1.00 94.94 81 THR A O 1
ATOM 561 N N . GLY A 1 82 ? -7.024 6.589 22.265 1.00 94.69 82 GLY A N 1
ATOM 562 C CA . GLY A 1 82 ? -8.220 6.910 23.048 1.00 94.69 82 GLY A CA 1
ATOM 563 C C . GLY A 1 82 ? -9.188 5.740 23.230 1.00 94.69 82 GLY A C 1
ATOM 564 O O . GLY A 1 82 ? -10.382 5.980 23.377 1.00 94.69 82 GLY A O 1
ATOM 565 N N . LEU A 1 83 ? -8.697 4.494 23.192 1.00 96.12 83 LEU A N 1
ATOM 566 C CA . LEU A 1 83 ? -9.530 3.331 23.485 1.00 96.12 83 LEU A CA 1
ATOM 567 C C . LEU A 1 83 ? -10.066 3.431 24.919 1.00 96.12 83 LEU A C 1
ATOM 569 O O . LEU A 1 83 ? -9.294 3.555 25.867 1.00 96.12 83 LEU A O 1
ATOM 573 N N . ALA A 1 84 ? -11.383 3.345 25.064 1.00 95.69 84 ALA A N 1
ATOM 574 C CA . ALA A 1 84 ? -12.064 3.329 26.348 1.00 95.69 84 ALA A CA 1
ATOM 575 C C . ALA A 1 84 ? -13.158 2.259 26.357 1.00 95.69 84 ALA A C 1
ATOM 577 O O . ALA A 1 84 ? -13.907 2.110 25.388 1.00 95.69 84 ALA A O 1
ATOM 578 N N . VAL A 1 85 ? -13.270 1.547 27.480 1.00 95.94 85 VAL A N 1
ATOM 579 C CA . VAL A 1 85 ? -14.374 0.626 27.768 1.00 95.94 85 VAL A CA 1
ATOM 580 C C . VAL A 1 85 ? -15.165 1.199 28.937 1.00 95.94 85 VAL A C 1
ATOM 582 O O . VAL A 1 85 ? -14.639 1.371 30.034 1.00 95.94 85 VAL A O 1
ATOM 585 N N . THR A 1 86 ? -16.423 1.548 28.694 1.00 95.81 86 THR A N 1
ATOM 586 C CA . THR A 1 86 ? -17.294 2.241 29.655 1.00 95.81 86 THR A CA 1
ATOM 587 C C . THR A 1 86 ? -18.652 1.547 29.758 1.00 95.81 86 THR A C 1
ATOM 589 O O . THR A 1 86 ? -18.884 0.536 29.097 1.00 95.81 86 THR A O 1
ATOM 592 N N . ALA A 1 87 ? -19.550 2.059 30.610 1.00 96.00 87 ALA A N 1
ATOM 593 C CA . ALA A 1 87 ? -20.919 1.552 30.768 1.00 96.00 87 ALA A CA 1
ATOM 594 C C . ALA A 1 87 ? -20.995 0.020 30.966 1.00 96.00 87 ALA A C 1
ATOM 596 O O . ALA A 1 87 ? -21.823 -0.659 30.361 1.00 96.00 87 ALA A O 1
ATOM 597 N N . ILE A 1 88 ? -20.096 -0.526 31.792 1.00 95.00 88 ILE A N 1
ATOM 598 C CA . ILE A 1 88 ? -20.005 -1.965 32.058 1.00 95.00 88 ILE A CA 1
ATOM 599 C C . ILE A 1 88 ? -21.230 -2.417 32.860 1.00 95.00 88 ILE A C 1
ATOM 601 O O . ILE A 1 88 ? -21.570 -1.844 33.895 1.00 95.00 88 ILE A O 1
ATOM 605 N N . THR A 1 89 ? -21.871 -3.478 32.385 1.00 95.75 89 THR A N 1
ATOM 606 C CA . THR A 1 89 ? -22.990 -4.174 33.025 1.00 95.75 89 THR A CA 1
ATOM 607 C C . THR A 1 89 ? -22.658 -5.661 33.159 1.00 95.75 89 THR A C 1
ATOM 609 O O . THR A 1 89 ? -21.612 -6.119 32.706 1.00 95.75 89 THR A O 1
ATOM 612 N N . ALA A 1 90 ? -23.562 -6.451 33.743 1.00 95.06 90 ALA A N 1
ATOM 613 C CA . ALA A 1 90 ? -23.380 -7.899 33.844 1.00 95.06 90 ALA A CA 1
ATOM 614 C C . ALA A 1 90 ? -23.286 -8.614 32.479 1.00 95.06 90 ALA A C 1
ATOM 616 O O . ALA A 1 90 ? -22.763 -9.722 32.431 1.00 95.06 90 ALA A O 1
ATOM 617 N N . THR A 1 91 ? -23.802 -8.012 31.397 1.00 96.44 91 THR A N 1
ATOM 618 C CA . THR A 1 91 ? -23.915 -8.664 30.076 1.00 96.44 91 THR A CA 1
ATOM 619 C C . THR A 1 91 ? -23.424 -7.820 28.900 1.00 96.44 91 THR A C 1
ATOM 621 O O . THR A 1 91 ? -23.558 -8.225 27.743 1.00 96.44 91 THR A O 1
ATOM 624 N N . GLY A 1 92 ? -22.821 -6.661 29.163 1.00 96.19 92 GLY A N 1
ATOM 625 C CA . GLY A 1 92 ? -22.390 -5.746 28.112 1.00 96.19 92 GLY A CA 1
ATOM 626 C C . GLY A 1 92 ? -21.510 -4.609 28.607 1.00 96.19 92 GLY A C 1
ATOM 627 O O . GLY A 1 92 ? -21.352 -4.404 29.809 1.00 96.19 92 GLY A O 1
ATOM 628 N N . ALA A 1 93 ? -20.950 -3.869 27.661 1.00 97.12 93 ALA A N 1
ATOM 629 C CA . ALA A 1 93 ? -20.132 -2.678 27.877 1.00 97.12 93 ALA A CA 1
ATOM 630 C C . ALA A 1 93 ? -20.218 -1.782 26.632 1.00 97.12 93 ALA A C 1
ATOM 632 O O . ALA A 1 93 ? -20.816 -2.168 25.634 1.00 97.12 93 ALA A O 1
ATOM 633 N N . THR A 1 94 ? -19.620 -0.597 26.652 1.00 97.69 94 THR A N 1
ATOM 634 C CA . THR A 1 94 ? -19.468 0.263 25.466 1.00 97.69 94 THR A CA 1
ATOM 635 C C . THR A 1 94 ? -17.993 0.464 25.167 1.00 97.69 94 THR A C 1
ATOM 637 O O . THR A 1 94 ? -17.235 0.820 26.067 1.00 97.69 94 THR A O 1
ATOM 640 N N . VAL A 1 95 ? -17.595 0.257 23.913 1.00 97.81 95 VAL A N 1
ATOM 641 C CA . VAL A 1 95 ? -16.230 0.488 23.424 1.00 97.81 95 VAL A CA 1
ATOM 642 C C . VAL A 1 95 ? -16.228 1.747 22.572 1.00 97.81 95 VAL A C 1
ATOM 644 O O . VAL A 1 95 ? -17.035 1.848 21.650 1.00 97.81 95 VAL A O 1
ATOM 647 N N . SER A 1 96 ? -15.317 2.680 22.846 1.00 97.69 96 SER A N 1
ATOM 648 C CA . SER A 1 96 ? -15.106 3.876 22.021 1.00 97.69 96 SER A CA 1
ATOM 649 C C . SER A 1 96 ? -13.625 4.167 21.790 1.00 97.69 96 SER A C 1
ATOM 651 O O . SER A 1 96 ? -12.787 3.775 22.601 1.00 97.69 96 SER A O 1
ATOM 653 N N . TYR A 1 97 ? -13.298 4.851 20.694 1.00 97.62 97 TYR A N 1
ATOM 654 C CA . TYR A 1 97 ? -11.927 5.219 20.317 1.00 97.62 97 TYR A CA 1
ATOM 655 C C . TYR A 1 97 ? -11.905 6.405 19.342 1.00 97.62 97 TYR A C 1
ATOM 657 O O . TYR A 1 97 ? -12.926 6.776 18.763 1.00 97.62 97 TYR A O 1
ATOM 665 N N . ASN A 1 98 ? -10.732 7.012 19.153 1.00 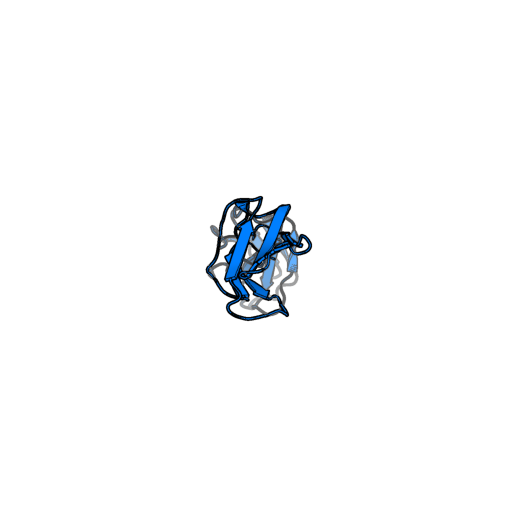96.75 98 ASN A N 1
ATOM 666 C CA . ASN A 1 98 ? -10.555 8.112 18.207 1.00 96.75 98 ASN A CA 1
ATOM 667 C C . ASN A 1 98 ? -10.419 7.598 16.769 1.00 96.75 98 ASN A C 1
ATOM 669 O O . ASN A 1 98 ? -9.909 6.503 16.529 1.00 96.75 98 ASN A O 1
ATOM 673 N N . SER A 1 99 ? -10.791 8.432 15.797 1.00 97.00 99 SER A N 1
ATOM 674 C CA . SER A 1 99 ? -10.524 8.148 14.388 1.00 97.00 99 SER A CA 1
ATOM 675 C C . SER A 1 99 ? -9.023 8.122 14.082 1.00 97.00 99 SER A C 1
ATOM 677 O O . SER A 1 99 ? -8.289 9.015 14.510 1.00 97.00 99 SER A O 1
ATOM 679 N N . THR A 1 100 ? -8.594 7.180 13.248 1.00 96.44 100 THR A N 1
ATOM 680 C CA . THR A 1 100 ? -7.232 7.086 12.715 1.00 96.44 100 THR A CA 1
ATOM 681 C C . THR A 1 100 ? -7.194 7.587 11.263 1.00 96.44 100 THR A C 1
ATOM 683 O O . THR A 1 100 ? -7.986 7.120 10.440 1.00 96.44 100 THR A O 1
ATOM 686 N N . PRO A 1 101 ? -6.270 8.497 10.894 1.00 95.31 101 PRO A N 1
ATOM 687 C CA . PRO A 1 101 ? -6.087 8.913 9.503 1.00 95.31 101 PRO A CA 1
ATOM 688 C C . PRO A 1 101 ? -5.849 7.721 8.569 1.00 95.31 101 PRO A C 1
ATOM 690 O O . PRO A 1 101 ? -5.192 6.754 8.949 1.00 95.31 101 PRO A O 1
ATOM 693 N N . THR A 1 102 ? -6.342 7.809 7.329 1.00 94.62 102 THR A N 1
ATOM 694 C CA . THR A 1 102 ? -6.255 6.771 6.274 1.00 94.62 102 THR A CA 1
ATOM 695 C C . THR A 1 102 ? -7.032 5.474 6.526 1.00 94.62 102 THR A C 1
ATOM 697 O O . THR A 1 102 ? -7.058 4.625 5.636 1.00 94.62 102 THR A O 1
ATOM 700 N N . ALA A 1 103 ? -7.679 5.311 7.685 1.00 97.00 103 ALA A N 1
ATOM 701 C CA . ALA A 1 103 ? -8.547 4.170 7.954 1.00 97.00 103 ALA A CA 1
ATOM 702 C C . ALA A 1 103 ? -9.825 4.248 7.107 1.00 97.00 103 ALA A C 1
ATOM 704 O O . ALA A 1 103 ? -10.480 5.289 7.047 1.00 97.00 103 ALA A O 1
ATOM 705 N N . THR A 1 104 ? -10.198 3.134 6.483 1.00 97.81 104 THR A N 1
ATOM 706 C CA . THR A 1 104 ? -11.473 2.981 5.763 1.00 97.81 104 THR A CA 1
ATOM 707 C C . THR A 1 104 ? -12.461 2.092 6.515 1.00 97.81 104 THR A C 1
ATOM 709 O O . THR A 1 104 ? -13.644 2.085 6.189 1.00 97.81 104 THR A O 1
ATOM 712 N N . SER A 1 105 ? -11.999 1.359 7.530 1.00 98.31 105 SER A N 1
ATOM 713 C CA . SER A 1 105 ? -12.840 0.662 8.503 1.00 98.31 105 SER A CA 1
ATOM 714 C C . SER A 1 105 ? -12.079 0.391 9.801 1.00 98.31 105 SER A C 1
ATOM 716 O O . SER A 1 105 ? -10.853 0.502 9.848 1.00 98.31 105 SER A O 1
ATOM 718 N N . TYR A 1 106 ? -12.803 -0.033 10.829 1.00 98.38 106 TYR A N 1
ATOM 719 C CA . TYR A 1 106 ? -12.272 -0.515 12.094 1.00 98.38 106 TYR A CA 1
ATOM 720 C C . TYR A 1 106 ? -12.768 -1.923 12.372 1.00 98.38 106 TYR A C 1
ATOM 722 O O . TYR A 1 106 ? -13.853 -2.328 11.945 1.00 98.38 106 TYR A O 1
ATOM 730 N N . GLU A 1 107 ? -11.961 -2.658 13.119 1.00 98.00 107 GLU A N 1
ATOM 731 C CA . GLU A 1 107 ? -12.301 -3.981 13.611 1.00 98.00 107 GLU A CA 1
ATOM 732 C C . GLU A 1 107 ? -12.028 -4.042 15.107 1.00 98.00 107 GLU A C 1
ATOM 734 O O . GLU A 1 107 ? -11.086 -3.407 15.586 1.00 98.00 107 GLU A O 1
ATOM 739 N N . TYR A 1 108 ? -12.809 -4.835 15.835 1.00 96.69 108 TYR A N 1
ATOM 740 C CA . TYR A 1 108 ? -12.532 -5.154 17.234 1.00 96.69 108 TYR A CA 1
ATOM 741 C C . TYR A 1 108 ? -12.430 -6.657 17.449 1.00 96.69 108 TYR A C 1
ATOM 743 O O . TYR A 1 108 ? -13.005 -7.432 16.693 1.00 96.69 108 TYR A O 1
ATOM 751 N N . THR A 1 109 ? -11.739 -7.070 18.502 1.00 95.88 109 THR A N 1
ATOM 752 C CA . THR A 1 109 ? -11.730 -8.455 18.973 1.00 95.88 109 THR A CA 1
ATOM 753 C C . THR A 1 109 ? -11.961 -8.492 20.474 1.00 95.88 109 THR A C 1
ATOM 755 O O . THR A 1 109 ? -11.486 -7.624 21.210 1.00 95.88 109 THR A O 1
ATOM 758 N N . LEU A 1 110 ? -12.664 -9.534 20.916 1.00 93.25 110 LEU A N 1
ATOM 759 C CA . LEU A 1 110 ? -12.664 -9.985 22.303 1.00 93.25 110 LEU A CA 1
ATOM 760 C C . LEU A 1 110 ? -11.644 -11.117 22.430 1.00 93.25 110 LEU A C 1
ATOM 762 O O . LEU A 1 110 ? -11.627 -12.031 21.602 1.00 93.25 110 LEU A O 1
ATOM 766 N N . ASP A 1 111 ? -10.742 -11.011 23.399 1.00 91.69 111 ASP A N 1
ATOM 767 C CA . ASP A 1 111 ? -9.749 -12.042 23.738 1.00 91.69 111 ASP A CA 1
ATOM 768 C C . ASP A 1 111 ? -8.824 -12.475 22.591 1.00 91.69 111 ASP A C 1
ATOM 770 O O . ASP A 1 111 ? -8.265 -13.567 22.595 1.00 91.69 111 ASP A O 1
ATOM 774 N N . GLY A 1 112 ? -8.645 -11.601 21.596 1.00 88.88 112 GLY A N 1
ATOM 775 C CA . GLY A 1 112 ? -7.694 -11.786 20.496 1.00 88.88 112 GLY A CA 1
ATOM 776 C C . GLY A 1 112 ? -8.035 -12.889 19.488 1.00 88.88 112 GLY A C 1
ATOM 777 O O . GLY A 1 112 ? -7.197 -13.197 18.643 1.00 88.88 112 GLY A O 1
ATOM 778 N N . THR A 1 113 ? -9.220 -13.500 19.559 1.00 83.38 113 THR A N 1
ATOM 779 C CA . THR A 1 113 ? -9.548 -14.684 18.745 1.00 83.38 113 THR A CA 1
ATOM 780 C C . THR A 1 113 ? -10.222 -14.359 17.413 1.00 83.38 113 THR A C 1
ATOM 782 O O . THR A 1 113 ? -9.888 -14.984 16.410 1.00 83.38 113 THR A O 1
ATOM 785 N N . ASN A 1 114 ? -11.137 -13.382 17.372 1.00 92.38 114 ASN A N 1
ATOM 786 C CA . ASN A 1 114 ? -11.948 -13.070 16.192 1.00 92.38 114 ASN A CA 1
ATOM 787 C C . ASN A 1 114 ? -12.125 -11.560 16.015 1.00 92.38 114 ASN A C 1
ATOM 789 O O . ASN A 1 114 ? -12.727 -10.893 16.857 1.00 92.38 114 ASN A O 1
ATOM 793 N N . TRP A 1 115 ? -11.655 -11.044 14.878 1.00 95.94 115 TRP A N 1
ATOM 794 C CA . TRP A 1 115 ? -11.837 -9.647 14.495 1.00 95.94 115 TRP A CA 1
ATOM 795 C C . TRP A 1 115 ? -13.188 -9.442 13.809 1.00 95.94 115 TRP A C 1
ATOM 797 O O . TRP A 1 115 ? -13.500 -10.087 12.809 1.00 95.94 115 TRP A O 1
ATOM 807 N N . VAL A 1 116 ? -13.982 -8.524 14.346 1.00 97.00 116 VAL A N 1
ATOM 808 C CA . VAL A 1 116 ? -15.309 -8.154 13.857 1.00 97.00 116 VAL A CA 1
ATOM 809 C C . VAL A 1 116 ? -15.240 -6.750 13.274 1.00 97.00 116 VAL A C 1
ATOM 811 O O . VAL A 1 116 ? -14.886 -5.801 13.975 1.00 97.00 116 VAL A O 1
ATOM 814 N N . ASN A 1 117 ? -15.592 -6.611 11.996 1.00 97.56 117 ASN A N 1
ATOM 815 C CA . ASN A 1 117 ? -15.626 -5.323 11.313 1.00 97.56 117 ASN A CA 1
ATOM 816 C C . ASN A 1 117 ? -16.839 -4.492 11.748 1.00 97.56 117 ASN A C 1
ATOM 818 O O . ASN A 1 117 ? -17.972 -4.973 11.731 1.00 97.56 117 ASN A O 1
ATOM 822 N N . VAL A 1 118 ? -16.590 -3.238 12.118 1.00 97.88 118 VAL A N 1
ATOM 823 C CA . VAL A 1 118 ? -17.615 -2.272 12.550 1.00 97.88 118 VAL A CA 1
ATOM 824 C C . VAL A 1 118 ? -17.707 -1.065 11.606 1.00 97.88 118 VAL A C 1
ATOM 826 O O . VAL A 1 118 ? -18.305 -0.045 11.943 1.00 97.88 118 VAL A O 1
ATOM 829 N N . GLY A 1 119 ? -17.129 -1.150 10.405 1.00 98.00 119 GLY A N 1
ATOM 830 C CA . GLY A 1 119 ? -17.110 -0.047 9.444 1.00 98.00 119 GLY A CA 1
ATOM 831 C C . GLY A 1 119 ? -16.397 1.181 10.012 1.00 98.00 119 GLY A C 1
ATOM 832 O O . GLY A 1 119 ? -15.323 1.059 10.587 1.00 98.00 119 GLY A O 1
ATOM 833 N N . LEU A 1 120 ? -16.986 2.368 9.864 1.00 98.00 120 LEU A N 1
ATOM 834 C CA . LEU A 1 120 ? -16.438 3.633 10.384 1.00 98.00 120 LEU A CA 1
ATOM 835 C C . LEU A 1 120 ? -16.988 4.014 11.772 1.00 98.00 120 LEU A C 1
ATOM 837 O O . LEU A 1 120 ? -16.863 5.162 12.195 1.00 98.00 120 LEU A O 1
ATOM 841 N N . VAL A 1 121 ? -17.628 3.076 12.474 1.00 98.19 121 VAL A N 1
ATOM 842 C CA . VAL A 1 121 ? -18.235 3.331 13.785 1.00 98.19 121 VAL A CA 1
ATOM 843 C C . VAL A 1 121 ? -17.150 3.461 14.851 1.00 98.19 121 VAL A C 1
ATOM 845 O O . VAL A 1 121 ? -16.427 2.510 15.102 1.00 98.19 121 VAL A O 1
ATOM 848 N N . LEU A 1 122 ? -17.081 4.612 15.525 1.00 98.06 122 LEU A N 1
ATOM 849 C CA . LEU A 1 122 ? -16.081 4.906 16.568 1.00 98.06 122 LEU A CA 1
ATOM 850 C C . LEU A 1 122 ? -16.561 4.616 18.002 1.00 98.06 122 LEU A C 1
ATOM 852 O O . LEU A 1 122 ? -15.807 4.794 18.957 1.00 98.06 122 LEU A O 1
ATOM 856 N N . SER A 1 123 ? -17.824 4.214 18.166 1.00 98.06 123 SER A N 1
ATOM 857 C CA . SER A 1 123 ? -18.412 3.836 19.453 1.00 98.06 123 SER A CA 1
ATOM 858 C C . SER A 1 123 ? -19.526 2.816 19.247 1.00 98.06 123 SER A C 1
ATOM 860 O O . SER A 1 123 ? -20.444 3.065 18.464 1.00 98.06 123 SER A O 1
ATOM 862 N N . PHE A 1 124 ? -19.450 1.669 19.922 1.00 98.00 124 PHE A N 1
ATOM 863 C CA . PHE A 1 124 ? -20.448 0.606 19.798 1.00 98.00 124 PHE A CA 1
ATOM 864 C C . PHE A 1 124 ? -20.635 -0.173 21.111 1.00 98.00 124 PHE A C 1
ATOM 866 O O . PHE A 1 124 ? -19.703 -0.277 21.918 1.00 98.00 124 PHE A O 1
ATOM 873 N N . PRO A 1 125 ? -21.832 -0.742 21.343 1.00 97.50 125 PRO A N 1
ATOM 874 C CA . PRO A 1 125 ? -22.072 -1.607 22.487 1.00 97.50 125 PRO A CA 1
ATOM 875 C C . PRO A 1 125 ? -21.517 -3.019 22.250 1.00 97.50 125 PRO A C 1
ATOM 877 O O . PRO A 1 125 ? -21.697 -3.611 21.186 1.00 97.50 125 PRO A O 1
ATOM 880 N N . LEU A 1 126 ? -20.904 -3.587 23.283 1.00 96.06 126 LEU A N 1
ATOM 881 C CA . LEU A 1 126 ? -20.677 -5.019 23.439 1.00 96.06 126 LEU A CA 1
ATOM 882 C C . LEU A 1 126 ? -21.874 -5.641 24.156 1.00 96.06 126 LEU A C 1
ATOM 884 O O . LEU A 1 126 ? -22.400 -5.076 25.116 1.00 96.06 126 LEU A O 1
ATOM 888 N N . SER A 1 127 ? -22.274 -6.829 23.716 1.00 95.00 127 SER A N 1
ATOM 889 C CA . SER A 1 127 ? -23.365 -7.605 24.309 1.00 95.00 127 SER A CA 1
ATOM 890 C C . SER A 1 127 ? -22.972 -9.076 24.425 1.00 95.00 127 SER A C 1
ATOM 892 O O . SER A 1 127 ? -21.991 -9.506 23.819 1.00 95.00 127 SER A O 1
ATOM 894 N N . GLY A 1 128 ? -23.721 -9.844 25.220 1.00 93.38 128 GLY A N 1
ATOM 895 C CA . GLY A 1 128 ? -23.465 -11.274 25.411 1.00 93.38 128 GLY A CA 1
ATOM 896 C C . GLY A 1 128 ? -22.258 -11.579 26.302 1.00 93.38 128 GLY A C 1
ATOM 897 O O . GLY A 1 128 ? -21.751 -12.698 26.272 1.00 93.38 128 GLY A O 1
ATOM 898 N N . LEU A 1 129 ? -21.796 -10.608 27.096 1.00 95.19 129 LEU A N 1
ATOM 899 C CA . LEU A 1 129 ? -20.746 -10.845 28.085 1.00 95.19 129 LEU A CA 1
ATOM 900 C C . LEU A 1 129 ? -21.289 -11.697 29.239 1.00 95.19 129 LEU A C 1
ATOM 902 O O . LEU A 1 129 ? -22.476 -11.651 29.563 1.00 95.19 129 LEU A O 1
ATOM 906 N N . THR A 1 130 ? -20.410 -12.465 29.875 1.00 96.00 130 THR A N 1
ATOM 907 C CA . THR A 1 130 ? -20.747 -13.237 31.074 1.00 96.00 130 THR A CA 1
ATOM 908 C C . THR A 1 130 ? -20.314 -12.472 32.319 1.00 96.00 130 THR A C 1
ATOM 910 O O . THR A 1 130 ? -19.182 -11.990 32.404 1.00 96.00 130 THR A O 1
ATOM 913 N N . GLN A 1 131 ? -21.207 -12.364 33.306 1.00 95.31 131 GLN A N 1
ATOM 914 C CA . GLN A 1 131 ? -20.895 -11.708 34.575 1.00 95.31 131 GLN A CA 1
ATOM 915 C C . GLN A 1 131 ? -19.694 -12.389 35.249 1.00 95.31 131 GLN A C 1
ATOM 917 O O . GLN A 1 131 ? -19.540 -13.605 35.174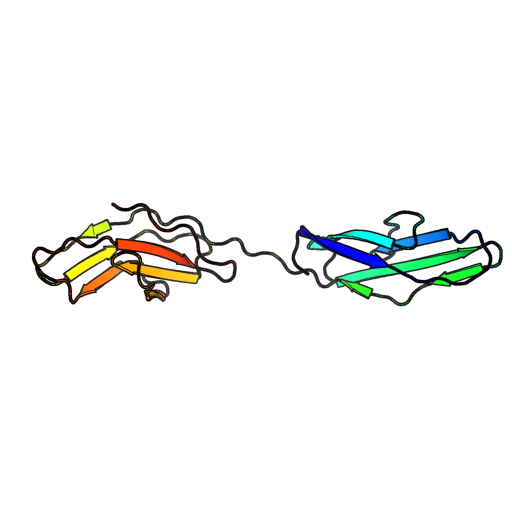 1.00 95.31 131 GLN A O 1
ATOM 922 N N . PHE A 1 132 ? -18.848 -11.601 35.917 1.00 92.06 132 PHE A N 1
ATOM 923 C CA . PHE A 1 132 ? -17.637 -12.081 36.599 1.00 92.06 132 PHE A CA 1
ATOM 924 C C . PHE A 1 132 ? -16.604 -12.755 35.678 1.00 92.06 132 PHE A C 1
ATOM 926 O O . PHE A 1 132 ? -15.746 -13.493 36.157 1.00 92.06 132 PHE A O 1
ATOM 933 N N . THR A 1 133 ? -16.657 -12.489 34.370 1.00 94.12 133 THR A N 1
ATOM 934 C CA . THR A 1 133 ? -15.648 -12.937 33.401 1.00 94.12 133 THR A CA 1
ATOM 935 C C . THR A 1 133 ? -14.811 -11.747 32.944 1.00 94.12 133 THR A C 1
ATOM 937 O O . THR A 1 133 ? -15.352 -10.694 32.608 1.00 94.12 133 THR A O 1
ATOM 940 N N . ASN A 1 134 ? -13.488 -11.909 32.939 1.00 91.88 134 ASN A N 1
ATOM 941 C CA . ASN A 1 134 ? -12.578 -10.900 32.411 1.00 91.88 134 ASN A CA 1
ATOM 942 C C . ASN A 1 134 ? -12.486 -11.051 30.894 1.00 91.88 134 ASN A C 1
ATOM 944 O O . ASN A 1 134 ? -12.215 -12.147 30.410 1.00 91.88 134 ASN A O 1
ATOM 948 N N . TYR A 1 135 ? -12.660 -9.943 30.180 1.00 91.94 135 TYR A N 1
ATOM 949 C CA . TYR A 1 135 ? -12.477 -9.862 28.736 1.00 91.94 135 TYR A CA 1
ATOM 950 C C . TYR A 1 135 ? -11.390 -8.843 28.424 1.00 91.94 135 TYR A C 1
ATOM 952 O O . TYR A 1 135 ? -11.317 -7.785 29.055 1.00 91.94 135 TYR A O 1
ATOM 960 N N . SER A 1 136 ? -10.584 -9.133 27.413 1.00 91.94 136 SER A N 1
ATOM 961 C CA . SER A 1 136 ? -9.690 -8.160 26.794 1.00 91.94 136 SER A CA 1
ATOM 962 C C . SER A 1 136 ? -10.307 -7.647 25.495 1.00 91.94 136 SER A C 1
ATOM 964 O O . SER A 1 136 ? -10.793 -8.420 24.671 1.00 91.94 136 SER A O 1
ATOM 966 N N . VAL A 1 137 ? -10.307 -6.326 25.321 1.00 94.44 137 VAL A N 1
ATOM 967 C CA . VAL A 1 137 ? -10.798 -5.664 24.108 1.00 94.44 137 VAL A CA 1
ATOM 968 C C . VAL A 1 137 ? -9.607 -5.068 23.378 1.00 94.44 137 VAL A C 1
ATOM 970 O O . VAL A 1 137 ? -8.838 -4.310 23.970 1.00 94.44 137 VAL A O 1
ATOM 973 N N . ALA A 1 138 ? -9.489 -5.365 22.088 1.00 95.50 138 ALA A N 1
ATOM 974 C CA . ALA A 1 138 ? -8.575 -4.662 21.199 1.00 95.50 138 ALA A CA 1
ATOM 975 C C . ALA A 1 138 ? -9.314 -4.170 19.953 1.00 95.50 138 ALA A C 1
ATOM 977 O O . ALA A 1 138 ? -10.256 -4.807 19.482 1.00 95.50 138 ALA A O 1
ATOM 978 N N . VAL A 1 139 ? -8.874 -3.034 19.418 1.00 97.19 139 VAL A N 1
ATOM 979 C CA . VAL A 1 139 ? -9.383 -2.413 18.192 1.00 97.19 139 VAL A CA 1
ATOM 980 C C . VAL A 1 139 ? -8.211 -2.182 17.246 1.00 97.19 139 VAL A C 1
ATOM 982 O O . VAL A 1 139 ? -7.113 -1.850 17.690 1.00 97.19 139 VAL A O 1
ATOM 985 N N . ARG A 1 140 ? -8.420 -2.323 15.938 1.00 97.12 140 ARG A N 1
ATOM 986 C CA . ARG A 1 140 ? -7.439 -1.934 14.917 1.00 97.12 140 ARG A CA 1
ATOM 987 C C . ARG A 1 140 ? -8.115 -1.191 13.774 1.00 97.12 140 ARG A C 1
ATOM 989 O O . ARG A 1 140 ? -9.273 -1.446 13.448 1.00 97.12 140 ARG A O 1
ATOM 996 N N . ALA A 1 141 ? -7.374 -0.277 13.164 1.00 98.00 141 ALA A N 1
ATOM 997 C CA . ALA A 1 141 ? -7.790 0.423 11.958 1.00 98.00 141 ALA A CA 1
ATOM 998 C C . ALA A 1 141 ? -7.367 -0.373 10.715 1.00 98.00 141 ALA A C 1
ATOM 1000 O O . ALA A 1 141 ? -6.324 -1.028 10.717 1.00 98.00 141 ALA A O 1
ATOM 1001 N N . VAL A 1 142 ? -8.159 -0.314 9.648 1.00 97.94 142 VAL A N 1
ATOM 1002 C CA . VAL A 1 142 ? -7.935 -1.076 8.411 1.00 97.94 142 VAL A CA 1
ATOM 1003 C C . VAL A 1 142 ? -8.103 -0.172 7.194 1.00 97.94 142 VAL A C 1
ATOM 1005 O O . VAL A 1 142 ? -8.998 0.676 7.168 1.00 97.94 142 VAL A O 1
ATOM 1008 N N . ASN A 1 143 ? -7.249 -0.352 6.187 1.00 96.88 143 ASN A N 1
ATOM 1009 C CA . ASN A 1 143 ? -7.424 0.198 4.844 1.00 96.88 143 ASN A CA 1
ATOM 1010 C C . ASN A 1 143 ? -6.961 -0.796 3.764 1.00 96.88 143 ASN A C 1
ATOM 1012 O O . ASN A 1 143 ? -6.595 -1.930 4.069 1.00 96.88 143 ASN A O 1
ATOM 1016 N N . SER A 1 144 ? -6.969 -0.384 2.493 1.00 93.25 144 SER A N 1
ATOM 1017 C CA . SER A 1 144 ? -6.499 -1.222 1.377 1.00 93.25 144 SER A CA 1
ATOM 1018 C C . SER A 1 144 ? -4.999 -1.549 1.419 1.00 93.25 144 SER A C 1
ATOM 1020 O O . SER A 1 144 ? -4.573 -2.501 0.771 1.00 93.25 144 SER A O 1
ATOM 1022 N N . GLY A 1 145 ? -4.208 -0.787 2.179 1.00 90.12 145 GLY A N 1
ATOM 1023 C CA . GLY A 1 145 ? -2.802 -1.055 2.480 1.00 90.12 145 GLY A CA 1
ATOM 1024 C C . GLY A 1 145 ? -2.582 -2.107 3.568 1.00 90.12 145 GLY A C 1
ATOM 1025 O O . GLY A 1 145 ? -1.471 -2.611 3.712 1.00 90.12 145 GLY A O 1
ATOM 1026 N N . GLY A 1 146 ? -3.628 -2.463 4.320 1.00 93.69 146 GLY A N 1
ATOM 1027 C CA . GLY A 1 146 ? -3.611 -3.507 5.338 1.00 93.69 146 GLY A CA 1
ATOM 1028 C C . GLY A 1 146 ? -4.171 -3.051 6.684 1.00 93.69 146 GLY A C 1
ATOM 1029 O O . GLY A 1 146 ? -4.896 -2.059 6.800 1.00 93.69 146 GLY A O 1
ATOM 1030 N N . THR A 1 147 ? -3.837 -3.808 7.726 1.00 94.44 147 THR A N 1
ATOM 1031 C CA . THR A 1 147 ? -4.264 -3.541 9.103 1.00 94.44 147 THR A CA 1
ATOM 1032 C C . THR A 1 147 ? -3.195 -2.760 9.856 1.00 94.44 147 THR A C 1
ATOM 1034 O O . THR A 1 147 ? -2.025 -3.147 9.848 1.00 94.44 147 THR A O 1
ATOM 1037 N N . GLY A 1 148 ? -3.605 -1.701 10.547 1.00 92.69 148 GLY A N 1
ATOM 1038 C CA . GLY A 1 148 ? -2.762 -1.000 11.506 1.00 92.69 148 GLY A CA 1
ATOM 1039 C C . GLY A 1 148 ? -2.473 -1.842 12.749 1.00 92.69 148 GLY A C 1
ATOM 1040 O O . GLY A 1 148 ? -3.037 -2.922 12.950 1.00 92.69 148 GLY A O 1
ATOM 1041 N N . ALA A 1 149 ? -1.601 -1.323 13.612 1.00 90.56 149 ALA A N 1
ATOM 1042 C CA . ALA A 1 149 ? -1.340 -1.936 14.909 1.00 90.56 149 ALA A CA 1
ATOM 1043 C C . ALA A 1 149 ? -2.622 -1.987 15.759 1.00 90.56 149 ALA A C 1
ATOM 1045 O O . ALA A 1 149 ? -3.417 -1.042 15.770 1.00 90.56 149 ALA A O 1
ATOM 1046 N N . GLN A 1 150 ? -2.802 -3.087 16.491 1.00 90.56 150 GLN A N 1
ATOM 1047 C CA . GLN A 1 150 ? -3.862 -3.193 17.490 1.00 90.56 150 GLN A CA 1
ATOM 1048 C C . GLN A 1 150 ? -3.659 -2.159 18.602 1.00 90.56 150 GLN A C 1
ATOM 1050 O O . GLN A 1 150 ? -2.527 -1.837 18.967 1.00 90.56 150 GLN A O 1
ATOM 1055 N N . SER A 1 151 ? -4.762 -1.643 19.135 1.00 87.88 151 SER A N 1
ATOM 1056 C CA . SER A 1 151 ? -4.775 -0.791 20.317 1.00 87.88 151 SER A CA 1
ATOM 1057 C C . SER A 1 151 ? -4.032 -1.463 21.466 1.00 87.88 151 SER A C 1
ATOM 1059 O O . SER A 1 151 ? -4.200 -2.663 21.699 1.00 87.88 151 SER A O 1
ATOM 1061 N N . SER A 1 152 ? -3.290 -0.683 22.243 1.00 71.62 152 SER A N 1
ATOM 1062 C CA . SER A 1 152 ? -2.858 -1.128 23.565 1.00 71.62 152 SER A CA 1
ATOM 1063 C C . SER A 1 152 ? -4.089 -1.434 24.420 1.00 71.62 152 SER A C 1
ATOM 1065 O O . SER A 1 152 ? -5.091 -0.721 24.322 1.00 71.62 152 SER A O 1
ATOM 1067 N N . ALA A 1 153 ? -4.023 -2.489 25.234 1.00 55.81 153 ALA A N 1
ATOM 1068 C CA . ALA A 1 153 ? -5.056 -2.739 26.232 1.00 55.81 153 ALA A CA 1
ATOM 1069 C C . ALA A 1 153 ? -5.194 -1.501 27.148 1.00 55.81 153 ALA A C 1
ATOM 1071 O O . ALA A 1 153 ? -4.166 -0.880 27.449 1.00 55.81 153 ALA A O 1
ATOM 1072 N N . PRO A 1 154 ? -6.424 -1.114 27.529 1.00 50.09 154 PRO A N 1
ATOM 1073 C CA . PRO A 1 154 ? -6.639 -0.082 28.539 1.00 50.09 154 PRO A CA 1
ATOM 1074 C C . PRO A 1 154 ? -6.117 -0.506 29.919 1.00 50.09 154 PRO A C 1
ATOM 1076 O O . PRO A 1 154 ? -5.995 -1.729 30.169 1.00 50.09 154 PRO A O 1
#

Secondary structure (DSSP, 8-state):
-BTT-EEEEE----SSSPPEEEEEETTEEES-SSSEEEEE--GGGTT-EEEEEEEETTEEEEPPPEE---BPPPPPP----S-EEES--SSEEEEE-PPPTT-SEEEEEETTTEEEEEET-SEEEEESPPTT----EEEEEEETTEEPPPPPP-